Protein AF-A0A3P7EBU6-F1 (afdb_monomer_lite)

Foldseek 3Di:
DVVVVVCCVPPNVDDDDPDDDDPPDDDPDPPDDDDDDDDDDDDPVPDPVVVVPDDCVPDDDPPCPPVDPPPDDDPPPPDDPPDPDPDDCPDPVSDDDD

pLDDT: mean 81.39, std 13.93, range [52.09, 97.25]

Organism: Wuchereria bancrofti (NCBI:txid6293)

Secondary structure (DSSP, 8-state):
-HHHHHHIIIII-PPPPSSPPP-----SS---------PPPPPTT--HHHHHT--GGG-----GGGS----SPPPPP------SSSS---STT-----

InterPro domains:
  IPR038499 BRO1 domain superfamily [G3DSA:1.25.40.280] (1-55)
  IPR038898 BRO1 domain-containing protein BROX [PTHR23032] (1-58)

Radius of gyration: 30.13 Å; chains: 1; bounding box: 65×40×70 Å

Structure (mmCIF, N/CA/C/O backbone):
data_AF-A0A3P7EBU6-F1
#
_entry.id   AF-A0A3P7EBU6-F1
#
loop_
_atom_site.group_PDB
_atom_site.id
_atom_site.type_symbol
_atom_site.label_atom_id
_atom_site.label_alt_id
_atom_site.label_comp_id
_atom_site.label_asym_id
_atom_site.label_entity_id
_atom_site.label_seq_id
_atom_site.pdbx_PDB_ins_code
_atom_site.Cartn_x
_atom_site.Cartn_y
_atom_site.Cartn_z
_atom_site.occupancy
_atom_site.B_iso_or_equiv
_atom_site.auth_seq_id
_atom_site.auth_comp_id
_atom_site.auth_asym_id
_atom_site.auth_atom_id
_atom_site.pdbx_PDB_model_num
ATOM 1 N N . MET A 1 1 ? 18.931 -4.214 -24.308 1.00 83.94 1 MET A N 1
ATOM 2 C CA . MET A 1 1 ? 20.311 -3.679 -24.303 1.00 83.94 1 MET A CA 1
ATOM 3 C C . MET A 1 1 ? 20.777 -3.352 -25.719 1.00 83.94 1 MET A C 1
ATOM 5 O O . MET A 1 1 ? 21.098 -2.199 -25.964 1.00 83.94 1 MET A O 1
ATOM 9 N N . GLU A 1 2 ? 20.673 -4.293 -26.664 1.00 94.00 2 GLU A N 1
ATOM 10 C CA . GLU A 1 2 ? 21.111 -4.146 -28.069 1.00 94.00 2 GLU A CA 1
ATOM 11 C C . GLU A 1 2 ? 20.717 -2.832 -28.770 1.00 94.00 2 GLU A C 1
ATOM 13 O O . GLU A 1 2 ? 21.501 -2.289 -29.544 1.00 94.00 2 GLU A O 1
ATOM 18 N N . LYS A 1 3 ? 19.510 -2.297 -28.511 1.00 94.69 3 LYS A N 1
ATOM 19 C CA . LYS A 1 3 ? 19.068 -1.011 -29.079 1.00 94.69 3 LYS A CA 1
ATOM 20 C C . LYS A 1 3 ? 20.001 0.139 -28.683 1.00 94.69 3 LYS A C 1
ATOM 22 O O . LYS A 1 3 ? 20.450 0.877 -29.553 1.00 94.69 3 LYS A O 1
ATOM 27 N N . ALA A 1 4 ? 20.307 0.265 -27.392 1.00 93.31 4 ALA A N 1
ATOM 28 C CA . ALA A 1 4 ? 21.143 1.346 -26.876 1.00 93.31 4 ALA A CA 1
ATOM 29 C C . ALA A 1 4 ? 22.593 1.232 -27.379 1.00 93.31 4 ALA A C 1
ATOM 31 O O . ALA A 1 4 ? 23.200 2.236 -27.738 1.00 93.31 4 ALA A O 1
ATOM 32 N N . GLU A 1 5 ? 23.130 0.012 -27.471 1.00 94.19 5 GLU A N 1
ATOM 33 C CA . GLU A 1 5 ? 24.482 -0.238 -27.993 1.00 94.19 5 GLU A CA 1
ATOM 34 C C . GLU A 1 5 ? 24.591 0.083 -29.485 1.00 94.19 5 GLU A C 1
ATOM 36 O O . GLU A 1 5 ? 25.537 0.745 -29.908 1.00 94.19 5 GLU A O 1
ATOM 41 N N . ARG A 1 6 ? 23.598 -0.334 -30.281 1.00 95.56 6 ARG A N 1
ATOM 42 C CA . ARG A 1 6 ? 23.520 -0.028 -31.712 1.00 95.56 6 ARG A CA 1
ATOM 43 C C . ARG A 1 6 ? 23.458 1.478 -31.945 1.00 95.56 6 ARG A C 1
ATOM 45 O O . ARG A 1 6 ? 24.242 2.007 -32.724 1.00 95.56 6 ARG A O 1
ATOM 52 N N . GLU A 1 7 ? 22.563 2.178 -31.254 1.00 97.06 7 GLU A N 1
ATOM 53 C CA . GLU A 1 7 ? 22.444 3.633 -31.373 1.00 97.06 7 GLU A CA 1
ATOM 54 C C . GLU A 1 7 ? 23.732 4.348 -30.937 1.00 97.06 7 GLU A C 1
ATOM 56 O O . GLU A 1 7 ? 24.191 5.263 -31.622 1.00 97.06 7 GLU A O 1
ATOM 61 N N . ASN A 1 8 ? 24.381 3.899 -29.858 1.00 95.50 8 ASN A N 1
ATOM 62 C CA . ASN A 1 8 ? 25.652 4.485 -29.438 1.00 95.50 8 ASN A CA 1
ATOM 63 C C . ASN A 1 8 ? 26.793 4.201 -30.431 1.00 95.50 8 ASN A C 1
ATOM 65 O O . ASN A 1 8 ? 27.631 5.068 -30.664 1.00 95.50 8 ASN A O 1
ATOM 69 N N . GLY A 1 9 ? 26.810 3.016 -31.047 1.00 96.12 9 GLY A N 1
ATOM 70 C CA . GLY A 1 9 ? 27.814 2.614 -32.032 1.00 96.12 9 GLY A CA 1
ATOM 71 C C . GLY A 1 9 ? 27.680 3.298 -33.397 1.00 96.12 9 GLY A C 1
ATOM 72 O O . GLY A 1 9 ? 28.700 3.533 -34.037 1.00 96.12 9 GLY A O 1
ATOM 73 N N . PHE A 1 10 ? 26.460 3.628 -33.839 1.00 96.12 10 PHE A N 1
ATOM 74 C CA . PHE A 1 10 ? 26.210 4.247 -35.152 1.00 96.12 10 PHE A CA 1
ATOM 75 C C . PHE A 1 10 ? 25.965 5.762 -35.111 1.00 96.12 10 PHE A C 1
ATOM 77 O O . PHE A 1 10 ? 26.189 6.421 -36.123 1.00 96.12 10 PHE A O 1
ATOM 84 N N . ILE A 1 11 ? 25.453 6.305 -33.999 1.00 97.25 11 ILE A N 1
ATOM 85 C CA . ILE A 1 11 ? 24.966 7.693 -33.932 1.00 97.25 11 ILE A CA 1
ATOM 86 C C . ILE A 1 11 ? 25.706 8.497 -32.859 1.00 97.25 11 ILE A C 1
ATOM 88 O O . ILE A 1 11 ? 26.264 9.548 -33.163 1.00 97.25 11 ILE A O 1
ATOM 92 N N . TYR A 1 12 ? 25.675 8.054 -31.598 1.00 96.81 12 TYR A N 1
ATOM 93 C CA . TYR A 1 12 ? 26.036 8.938 -30.481 1.00 96.81 12 TYR A CA 1
ATOM 94 C C . TYR A 1 12 ? 27.528 8.946 -30.125 1.00 96.81 12 TYR A C 1
ATOM 96 O O . TYR A 1 12 ? 28.034 9.988 -29.710 1.00 96.81 12 TYR A O 1
ATOM 104 N N . HIS A 1 13 ? 28.228 7.815 -30.258 1.00 94.94 13 HIS A N 1
ATOM 105 C CA . HIS A 1 13 ? 29.641 7.640 -29.886 1.00 94.94 13 HIS A CA 1
ATOM 106 C C . HIS A 1 13 ? 29.993 8.178 -28.483 1.00 94.94 13 HIS A C 1
ATOM 108 O O . HIS A 1 13 ? 31.087 8.697 -28.245 1.00 94.94 13 HIS A O 1
ATOM 114 N N . GLN A 1 14 ? 29.057 8.074 -27.539 1.00 95.94 14 GLN A N 1
ATOM 115 C CA . GLN A 1 14 ? 29.222 8.550 -26.170 1.00 95.94 14 GLN A CA 1
ATOM 116 C C . GLN A 1 14 ? 30.038 7.551 -25.346 1.00 95.94 14 GLN A C 1
ATOM 118 O O . GLN A 1 14 ? 29.913 6.333 -25.504 1.00 95.94 14 GLN A O 1
ATOM 123 N N . LYS A 1 15 ? 30.862 8.075 -24.430 1.00 94.38 15 LYS A N 1
ATOM 124 C CA . LYS A 1 15 ? 31.555 7.253 -23.431 1.00 94.38 15 LYS A CA 1
ATOM 125 C C . LYS A 1 15 ? 30.529 6.630 -22.491 1.00 94.38 15 LYS A C 1
ATOM 127 O O . LYS A 1 15 ? 29.678 7.337 -21.957 1.00 94.38 15 LYS A O 1
ATOM 132 N N . VAL A 1 16 ? 30.642 5.324 -22.277 1.00 92.31 16 VAL A N 1
ATOM 133 C CA . VAL A 1 16 ? 29.808 4.596 -21.318 1.00 92.31 16 VAL A CA 1
ATOM 134 C C . VAL A 1 16 ? 30.351 4.868 -19.910 1.00 92.31 16 VAL A C 1
ATOM 136 O O . VAL A 1 16 ? 31.540 4.637 -19.693 1.00 92.31 16 VAL A O 1
ATOM 139 N N . PRO A 1 17 ? 29.544 5.392 -18.970 1.00 92.81 17 PRO A N 1
ATOM 140 C CA . PRO A 1 17 ? 29.978 5.577 -17.588 1.00 92.81 17 PRO A CA 1
ATOM 141 C C . PRO A 1 17 ? 30.264 4.238 -16.899 1.00 92.81 17 PRO A C 1
ATOM 143 O O . PRO A 1 17 ? 29.487 3.297 -17.040 1.00 92.81 17 PRO A O 1
ATOM 146 N N . ASP A 1 18 ? 31.328 4.181 -16.096 1.00 93.75 18 ASP A N 1
ATOM 147 C CA . ASP A 1 18 ? 31.676 2.988 -15.303 1.00 93.75 18 ASP A CA 1
ATOM 148 C C . ASP A 1 18 ? 30.756 2.791 -14.083 1.00 93.75 18 ASP A C 1
ATOM 150 O O . ASP A 1 18 ? 30.690 1.707 -13.505 1.00 93.75 18 ASP A O 1
ATOM 154 N N . ILE A 1 19 ? 30.048 3.850 -13.672 1.00 94.25 19 ILE A N 1
ATOM 155 C CA . ILE A 1 19 ? 29.198 3.880 -12.478 1.00 94.25 19 ILE A CA 1
ATOM 156 C C . ILE A 1 19 ? 27.736 4.024 -12.904 1.00 94.25 19 ILE A C 1
ATOM 158 O O . ILE A 1 19 ? 27.393 4.883 -13.719 1.00 94.25 19 ILE A O 1
ATOM 162 N N . CYS A 1 20 ? 26.868 3.192 -12.324 1.00 89.12 20 CYS A N 1
ATOM 163 C CA . CYS A 1 20 ? 25.426 3.277 -12.533 1.00 89.12 20 CYS A CA 1
ATOM 164 C C . CYS A 1 20 ? 24.881 4.596 -11.948 1.00 89.12 20 CYS A C 1
ATOM 166 O O . CYS A 1 20 ? 25.178 4.897 -10.789 1.00 89.12 20 CYS A O 1
ATOM 168 N N . PRO A 1 21 ? 24.097 5.386 -12.703 1.00 90.31 21 PRO A N 1
ATOM 169 C CA . PRO A 1 21 ? 23.530 6.629 -12.191 1.00 90.31 21 PRO A CA 1
ATOM 170 C C . PRO A 1 21 ? 22.491 6.366 -11.094 1.00 90.31 21 PRO A C 1
ATOM 172 O O . PRO A 1 21 ? 21.720 5.408 -11.164 1.00 90.31 21 PRO A O 1
A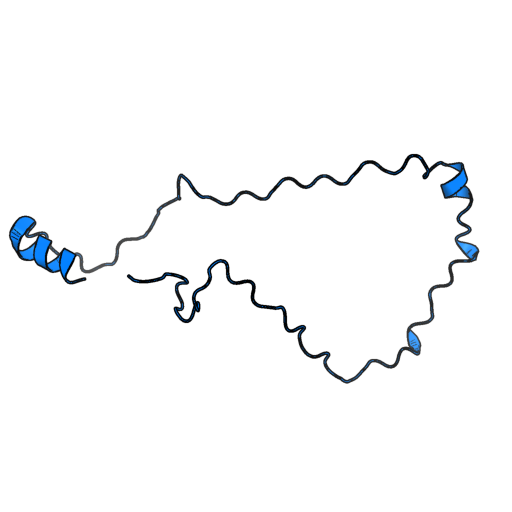TOM 175 N N . GLU A 1 22 ? 22.422 7.259 -10.108 1.00 90.75 22 GLU A N 1
ATOM 176 C CA . GLU A 1 22 ? 21.385 7.219 -9.077 1.00 90.75 22 GLU A CA 1
ATOM 177 C C . GLU A 1 22 ? 20.017 7.600 -9.669 1.00 90.75 22 GLU A C 1
ATOM 179 O O . GLU A 1 22 ? 19.861 8.609 -10.364 1.00 90.75 22 GLU A O 1
ATOM 184 N N . LEU A 1 23 ? 19.000 6.770 -9.418 1.00 87.00 23 LEU A N 1
ATOM 185 C CA . LEU A 1 23 ? 17.643 6.978 -9.926 1.00 87.00 23 LEU A CA 1
ATOM 186 C C . LEU A 1 23 ? 16.833 7.867 -8.975 1.00 87.00 23 LEU A C 1
ATOM 188 O O . LEU A 1 23 ? 15.971 7.395 -8.240 1.00 87.00 23 LEU A O 1
ATOM 192 N N . GLU A 1 24 ? 17.053 9.176 -9.028 1.00 79.88 24 GLU A N 1
ATOM 193 C CA . GLU A 1 24 ? 16.274 10.149 -8.249 1.00 79.88 24 GLU A CA 1
ATOM 194 C C . GLU A 1 24 ? 15.042 10.662 -9.014 1.00 79.88 24 GLU A C 1
ATOM 196 O O . GLU A 1 24 ? 14.887 11.856 -9.276 1.00 79.88 24 GLU A O 1
ATOM 201 N N . ARG A 1 25 ? 14.132 9.769 -9.421 1.00 82.44 25 ARG A N 1
ATOM 202 C CA . ARG A 1 25 ? 12.885 10.186 -10.088 1.00 82.44 25 ARG A CA 1
ATOM 203 C C . ARG A 1 25 ? 11.696 10.094 -9.146 1.00 82.44 25 ARG A C 1
ATOM 205 O O . ARG A 1 25 ? 11.289 9.009 -8.748 1.00 82.44 25 ARG A O 1
ATOM 212 N N . LYS A 1 26 ? 11.090 11.246 -8.852 1.00 83.06 26 LYS A N 1
ATOM 213 C CA . LYS A 1 26 ? 9.755 11.318 -8.249 1.00 83.06 2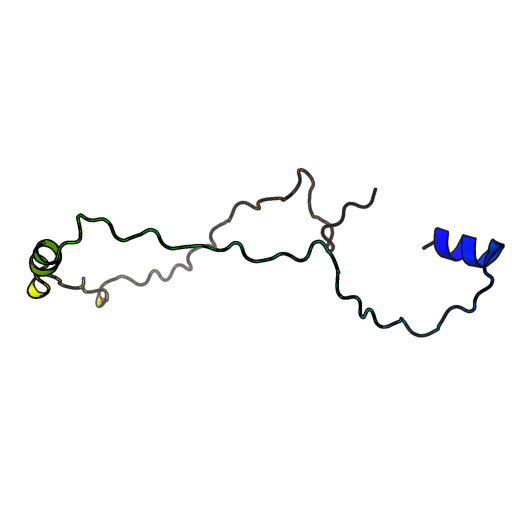6 LYS A CA 1
ATOM 214 C C . LYS A 1 26 ? 8.720 11.256 -9.377 1.00 83.06 26 LYS A C 1
ATOM 216 O O . LYS A 1 26 ? 8.739 12.147 -10.229 1.00 83.06 26 LYS A O 1
ATOM 221 N N . PRO A 1 27 ? 7.856 10.231 -9.437 1.00 84.44 27 PRO A N 1
ATOM 222 C CA . PRO A 1 27 ? 6.810 10.173 -10.452 1.00 84.44 27 PRO A CA 1
ATOM 223 C C . PRO A 1 27 ? 5.870 11.375 -10.296 1.00 84.44 27 PRO A C 1
ATOM 225 O O . PRO A 1 27 ? 5.398 11.675 -9.202 1.00 84.44 27 PRO A O 1
ATOM 228 N N . THR A 1 28 ? 5.622 12.086 -11.393 1.00 87.38 28 THR A N 1
ATOM 229 C CA . THR A 1 28 ? 4.721 13.249 -11.439 1.00 87.38 28 THR A CA 1
ATOM 230 C C . THR A 1 28 ? 3.255 12.860 -11.609 1.00 87.38 28 THR A C 1
ATOM 232 O O . THR A 1 28 ? 2.376 13.635 -11.250 1.00 87.38 28 THR A O 1
ATOM 235 N N . PHE A 1 29 ? 2.986 11.663 -12.130 1.00 87.56 29 PHE A N 1
ATOM 236 C CA . PHE A 1 29 ? 1.646 11.137 -12.384 1.00 87.56 29 PHE A CA 1
ATOM 237 C C . PHE A 1 29 ? 1.576 9.662 -11.988 1.00 87.56 29 PHE A C 1
ATOM 239 O O . PHE A 1 29 ? 2.606 8.999 -11.870 1.00 87.56 29 PHE A O 1
ATOM 246 N N . GLY A 1 30 ? 0.360 9.152 -11.778 1.00 89.19 30 GLY A N 1
ATOM 247 C CA . GLY A 1 30 ? 0.137 7.750 -11.403 1.00 89.19 30 GLY A CA 1
ATOM 248 C C . GLY A 1 30 ? 0.524 7.410 -9.961 1.00 89.19 30 GLY A C 1
ATOM 249 O O . GLY A 1 30 ? 0.512 6.243 -9.588 1.00 89.19 30 GLY A O 1
ATOM 250 N N . LEU A 1 31 ? 0.856 8.411 -9.139 1.00 88.12 31 LEU A N 1
ATOM 251 C CA . LEU A 1 31 ? 1.012 8.214 -7.703 1.00 88.12 31 LEU A CA 1
ATOM 252 C C . LEU A 1 31 ? -0.339 7.850 -7.089 1.00 88.12 31 LEU A C 1
ATOM 254 O O . LEU A 1 31 ? -1.271 8.654 -7.118 1.00 88.12 31 LEU A O 1
ATOM 258 N N . VAL A 1 32 ? -0.417 6.651 -6.518 1.00 90.06 32 VAL A N 1
ATOM 259 C CA . VAL A 1 32 ? -1.604 6.182 -5.803 1.00 90.06 32 VAL A CA 1
ATOM 260 C C . VAL A 1 32 ? -1.864 7.100 -4.613 1.00 90.06 32 VAL A C 1
ATOM 262 O O . VAL A 1 32 ? -0.958 7.408 -3.837 1.00 90.06 32 VAL A O 1
ATOM 265 N N . GLN A 1 33 ? -3.111 7.537 -4.480 1.00 88.88 33 GLN A N 1
ATOM 266 C CA . GLN A 1 33 ? -3.604 8.236 -3.301 1.00 88.88 33 GLN A CA 1
ATOM 267 C C . GLN A 1 33 ? -4.597 7.326 -2.582 1.00 88.88 33 GLN A C 1
ATOM 269 O O . GLN A 1 33 ? -5.376 6.646 -3.253 1.00 88.88 33 GLN A O 1
ATOM 274 N N . PRO A 1 34 ? -4.585 7.290 -1.241 1.00 91.44 34 PRO A N 1
ATOM 275 C CA . PRO A 1 34 ? -5.597 6.556 -0.502 1.00 91.44 34 PRO A CA 1
ATOM 276 C C . PRO A 1 34 ? -6.975 7.156 -0.790 1.00 91.44 34 PRO A C 1
ATOM 278 O O . PRO A 1 34 ? -7.150 8.377 -0.764 1.00 91.44 34 PRO A O 1
ATOM 281 N N . GLU A 1 35 ? -7.959 6.301 -1.047 1.00 91.50 35 GLU A N 1
ATOM 282 C CA . GLU A 1 35 ? -9.337 6.752 -1.203 1.00 91.50 35 GLU A CA 1
ATOM 283 C C . GLU A 1 35 ? -9.882 7.250 0.145 1.00 91.50 35 GLU A C 1
ATOM 285 O O . GLU A 1 35 ? -9.726 6.571 1.168 1.00 91.50 35 GLU A O 1
ATOM 290 N N . PRO A 1 36 ? -10.517 8.435 0.195 1.00 91.94 36 PRO A N 1
ATOM 291 C CA . PRO A 1 36 ? -11.097 8.934 1.429 1.00 91.94 36 PRO A CA 1
ATOM 292 C C . PRO A 1 36 ? -12.292 8.065 1.826 1.00 91.94 36 PRO A C 1
ATOM 294 O O . PRO A 1 36 ? -13.322 8.042 1.155 1.00 91.94 36 PRO A O 1
ATOM 297 N N . PHE A 1 37 ? -12.176 7.387 2.962 1.00 94.12 37 PHE A N 1
ATOM 298 C CA . PHE A 1 37 ? -13.276 6.647 3.565 1.00 94.12 37 PHE A CA 1
ATOM 299 C C . PHE A 1 37 ? -13.911 7.464 4.690 1.00 94.12 37 PHE A C 1
ATOM 301 O O . PHE A 1 37 ? -13.217 7.971 5.572 1.00 94.12 37 PHE A O 1
ATOM 308 N N . THR A 1 38 ? -15.239 7.574 4.682 1.00 94.75 38 THR A N 1
ATOM 309 C CA . THR A 1 38 ? -15.999 8.237 5.749 1.00 94.75 38 THR A CA 1
ATOM 310 C C . THR A 1 38 ? -16.957 7.242 6.384 1.00 94.75 38 THR A C 1
ATOM 312 O O . THR A 1 38 ? -17.715 6.563 5.693 1.00 94.75 38 THR A O 1
ATOM 315 N N . ILE A 1 39 ? -16.930 7.166 7.714 1.00 94.00 39 ILE A N 1
ATOM 316 C CA . ILE A 1 39 ? -17.863 6.340 8.482 1.00 94.00 39 ILE A CA 1
ATOM 317 C C . ILE A 1 39 ? -19.276 6.923 8.300 1.00 94.00 39 ILE A C 1
ATOM 319 O O . ILE A 1 39 ? -19.440 8.140 8.426 1.00 94.00 39 ILE A O 1
ATOM 323 N N . PRO A 1 40 ? -20.302 6.101 8.012 1.00 94.69 40 PRO A N 1
ATOM 324 C CA . PRO A 1 40 ? -21.667 6.596 7.885 1.00 94.69 40 PRO A CA 1
ATOM 325 C C . PRO A 1 40 ? -22.142 7.245 9.189 1.00 94.69 40 PRO A C 1
ATOM 327 O O . PRO A 1 40 ? -21.706 6.882 10.284 1.00 94.69 40 PRO A O 1
ATOM 330 N N . SER A 1 41 ? -23.076 8.190 9.080 1.00 94.31 41 SER A N 1
ATOM 331 C CA . SER A 1 41 ? -23.721 8.777 10.254 1.00 94.31 41 SER A CA 1
ATOM 332 C C . SER A 1 41 ? -24.371 7.689 11.107 1.00 94.31 41 SER A C 1
ATOM 334 O O . SER A 1 41 ? -24.960 6.743 10.575 1.00 94.31 41 SER A O 1
ATOM 336 N N . ILE A 1 42 ? -24.314 7.851 12.429 1.00 93.31 42 ILE A N 1
ATOM 337 C CA . ILE A 1 42 ? -24.997 6.944 13.347 1.00 93.31 42 ILE A CA 1
ATOM 338 C C . ILE A 1 42 ? -26.491 6.856 13.001 1.00 93.31 42 ILE A C 1
ATOM 340 O O . ILE A 1 42 ? -27.126 7.858 12.671 1.00 93.31 42 ILE A O 1
ATOM 344 N N . SER A 1 43 ? -27.052 5.647 13.053 1.00 94.38 43 SER A N 1
ATOM 345 C CA . SER A 1 43 ? -28.485 5.453 12.811 1.00 94.38 43 SER A CA 1
ATOM 346 C C . SER A 1 43 ? -29.312 6.274 13.812 1.00 94.38 43 SER A C 1
ATOM 348 O O . SER A 1 43 ? -29.007 6.228 15.007 1.00 94.38 43 SER A O 1
ATOM 350 N N . PRO A 1 44 ? -30.393 6.956 13.383 1.00 94.50 44 PRO A N 1
ATOM 351 C CA . PRO A 1 44 ? -31.267 7.724 14.277 1.00 94.50 44 PRO A CA 1
ATOM 352 C C . PRO A 1 44 ? -31.967 6.854 15.336 1.00 94.50 44 PRO A C 1
ATOM 354 O O . PRO A 1 44 ? -32.527 7.379 16.294 1.00 94.50 44 PRO A O 1
ATOM 357 N N . LEU A 1 45 ? -31.924 5.524 15.187 1.00 94.50 45 LEU A N 1
ATOM 358 C CA . LEU A 1 45 ? -32.410 4.569 16.183 1.00 94.50 45 LEU A CA 1
ATOM 359 C C . LEU A 1 45 ? -31.557 4.557 17.461 1.00 94.50 45 LEU A C 1
ATOM 361 O O . LEU A 1 45 ? -32.059 4.186 18.522 1.00 94.50 45 LEU A O 1
ATOM 365 N N . TRP A 1 46 ? -30.292 4.983 17.391 1.00 94.56 46 TRP A N 1
ATOM 366 C CA . TRP A 1 46 ? -29.415 5.129 18.553 1.00 94.56 46 TRP A CA 1
ATOM 367 C C . TRP A 1 46 ? -29.772 6.385 19.351 1.00 94.56 46 TRP A C 1
ATOM 369 O O . TRP A 1 46 ? -29.087 7.404 19.321 1.00 94.56 46 TRP A O 1
ATOM 379 N N . THR A 1 47 ? -30.889 6.304 20.067 1.00 94.69 47 THR A N 1
ATOM 380 C CA . THR A 1 47 ? -31.379 7.363 20.954 1.00 94.69 47 THR A CA 1
ATOM 381 C C . THR A 1 47 ? -30.832 7.192 22.378 1.00 94.69 47 THR A C 1
ATOM 383 O O . THR A 1 47 ? -30.455 6.081 22.762 1.00 94.69 47 THR A O 1
ATOM 386 N N . PRO A 1 48 ? -30.835 8.243 23.222 1.00 93.81 48 PRO A N 1
ATOM 387 C CA . PRO A 1 48 ? -30.448 8.120 24.631 1.00 93.81 48 PRO A CA 1
ATOM 388 C C . PRO A 1 48 ? -31.250 7.062 25.406 1.00 93.81 48 PRO A C 1
ATOM 390 O O . PRO A 1 48 ? -30.705 6.401 26.284 1.00 93.81 48 PRO A O 1
ATOM 393 N N . ILE A 1 49 ? -32.526 6.859 25.049 1.00 93.88 49 ILE A N 1
ATOM 394 C CA . ILE A 1 49 ? -33.384 5.814 25.633 1.00 93.88 49 ILE A CA 1
ATOM 395 C C . ILE A 1 49 ? -32.836 4.426 25.292 1.00 93.88 49 ILE A C 1
ATOM 397 O O . ILE A 1 49 ? -32.730 3.571 26.168 1.00 93.88 49 ILE A O 1
ATOM 401 N N . VAL A 1 50 ? -32.450 4.214 24.030 1.00 93.88 50 VAL A N 1
ATOM 402 C CA . VAL A 1 50 ? -31.856 2.952 23.572 1.00 93.88 50 VAL A CA 1
ATOM 403 C C . VAL A 1 50 ? -30.525 2.705 24.272 1.00 93.88 50 VAL A C 1
ATOM 405 O O . VAL A 1 50 ? -30.329 1.611 24.788 1.00 93.88 50 VAL A O 1
ATOM 408 N N . TYR A 1 51 ? -29.661 3.717 24.396 1.00 91.81 51 TYR A N 1
ATOM 409 C CA . TYR A 1 51 ? -28.423 3.604 25.175 1.00 91.81 51 TYR A CA 1
ATOM 410 C C . TYR A 1 51 ? -28.672 3.255 26.649 1.00 91.81 51 TYR A C 1
ATOM 412 O O . TYR A 1 51 ? -27.974 2.405 27.196 1.00 91.81 51 TYR A O 1
ATOM 420 N N . GLY A 1 52 ? -29.685 3.854 27.281 1.00 91.88 52 GLY A N 1
ATOM 421 C CA . GLY A 1 52 ? -30.054 3.565 28.670 1.00 91.88 52 GLY A CA 1
ATOM 422 C C . GLY A 1 52 ? -30.674 2.180 28.888 1.00 91.88 52 GLY A C 1
ATOM 423 O O . GLY A 1 52 ? -30.643 1.670 30.004 1.00 91.88 52 GLY A O 1
ATOM 424 N N . ALA A 1 53 ? -31.213 1.550 27.841 1.00 92.56 53 ALA A N 1
ATOM 425 C CA . ALA A 1 53 ? -31.791 0.209 27.918 1.00 92.56 53 ALA A CA 1
ATOM 426 C C . ALA A 1 53 ? -30.734 -0.914 27.970 1.00 92.56 53 ALA A C 1
ATOM 428 O O . ALA A 1 53 ? -31.069 -2.051 28.315 1.00 92.56 53 ALA A O 1
ATOM 429 N N . PHE A 1 54 ? -29.466 -0.626 27.647 1.00 90.69 54 PHE A N 1
ATOM 430 C CA . PHE A 1 54 ? -28.374 -1.592 27.781 1.00 90.69 54 PHE A CA 1
AT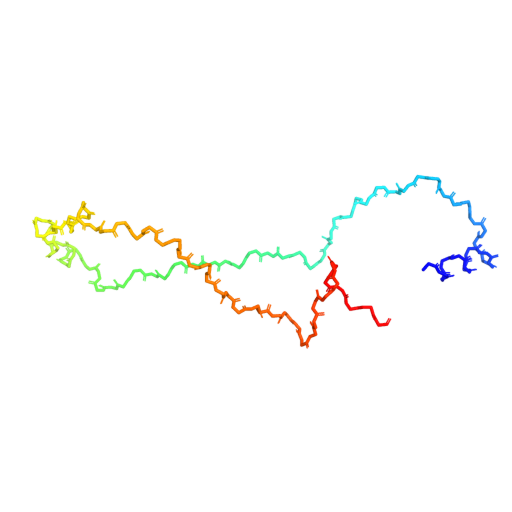OM 431 C C . PHE A 1 54 ? -27.973 -1.754 29.251 1.00 90.69 54 PHE A C 1
ATOM 433 O O . PHE A 1 54 ? -27.239 -0.948 29.818 1.00 90.69 54 PHE A O 1
ATOM 440 N N . ASP A 1 55 ? -28.422 -2.846 29.866 1.00 87.38 55 ASP A N 1
ATOM 441 C CA . ASP A 1 55 ? -28.032 -3.223 31.223 1.00 87.38 55 ASP A CA 1
ATOM 442 C C . ASP A 1 55 ? -26.681 -3.960 31.223 1.00 87.38 55 ASP A C 1
ATOM 444 O O . ASP A 1 55 ? -26.600 -5.175 31.016 1.00 87.38 55 ASP A O 1
ATOM 448 N N . ILE A 1 56 ? -25.606 -3.209 31.474 1.00 85.25 56 ILE A N 1
ATOM 449 C CA . ILE A 1 56 ? -24.226 -3.719 31.504 1.00 85.25 56 ILE A CA 1
ATOM 450 C C . ILE A 1 56 ? -24.045 -4.780 32.604 1.00 85.25 56 ILE A C 1
ATOM 452 O O . ILE A 1 56 ? -23.195 -5.656 32.470 1.00 85.25 56 ILE A O 1
ATOM 456 N N . SER A 1 57 ? -24.874 -4.791 33.657 1.00 86.00 57 SER A N 1
ATOM 457 C CA . SER A 1 57 ? -24.779 -5.812 34.713 1.00 86.00 57 SER A CA 1
ATOM 458 C C . SER A 1 57 ? -25.095 -7.228 34.210 1.00 86.00 57 SER A C 1
ATOM 460 O O . SER A 1 57 ? -24.631 -8.219 34.779 1.00 86.00 57 SER A O 1
ATOM 462 N N . LYS A 1 58 ? -25.841 -7.335 33.103 1.00 82.75 58 LYS A N 1
ATOM 463 C CA . LYS A 1 58 ? -26.151 -8.604 32.432 1.00 82.75 58 LYS A CA 1
ATOM 464 C C . LYS A 1 58 ? -25.073 -9.032 31.440 1.00 82.75 58 LYS A C 1
ATOM 466 O O . LYS A 1 58 ? -25.070 -10.192 31.026 1.00 82.75 58 LYS A O 1
ATOM 471 N N . ALA A 1 59 ? -24.152 -8.139 31.074 1.00 79.81 59 ALA A N 1
ATOM 472 C CA . ALA A 1 59 ? -23.033 -8.457 30.201 1.00 79.81 59 ALA A CA 1
ATOM 473 C C . ALA A 1 59 ? -22.005 -9.301 30.968 1.00 79.81 59 ALA A C 1
ATOM 475 O O . ALA A 1 59 ? -21.090 -8.793 31.612 1.00 79.81 59 ALA A O 1
ATOM 476 N N . LYS A 1 60 ? -22.154 -10.626 30.909 1.00 81.88 60 LYS A N 1
ATOM 477 C CA . LYS A 1 60 ? -21.119 -11.555 31.366 1.00 81.88 60 LYS A CA 1
ATOM 478 C C . LYS A 1 60 ? -20.213 -11.879 30.189 1.00 81.88 60 LYS A C 1
ATOM 480 O O . LYS A 1 60 ? -20.658 -12.494 29.222 1.00 81.88 60 LYS A O 1
ATOM 485 N N . MET A 1 61 ? -18.947 -11.477 30.281 1.00 76.94 61 MET A N 1
ATOM 486 C CA . MET A 1 61 ? -17.918 -12.007 29.389 1.00 76.94 61 MET A CA 1
ATOM 487 C C . MET A 1 61 ? -17.909 -13.536 29.523 1.00 76.94 61 MET A C 1
ATOM 489 O O . MET A 1 61 ? -17.869 -14.033 30.654 1.00 76.94 61 MET A O 1
ATOM 493 N N . PRO A 1 62 ? -17.963 -14.295 28.414 1.00 77.81 62 PRO A N 1
ATOM 494 C CA . PRO A 1 62 ? -17.740 -15.726 28.485 1.00 77.81 62 PRO A CA 1
ATOM 495 C C . PRO A 1 62 ? -16.364 -15.978 29.101 1.00 77.81 62 PRO A C 1
ATOM 497 O O . PRO A 1 62 ? -15.391 -15.295 28.782 1.00 77.81 62 PRO A O 1
ATOM 500 N N . ASP A 1 63 ? -16.277 -16.955 29.997 1.00 78.25 63 ASP A N 1
ATOM 501 C CA . ASP A 1 63 ? -14.996 -17.353 30.562 1.00 78.25 63 ASP A CA 1
ATOM 502 C C . ASP A 1 63 ? -14.186 -18.119 29.505 1.00 78.25 63 ASP A C 1
ATOM 504 O O . ASP A 1 63 ? -14.406 -19.308 29.256 1.00 78.25 63 ASP A O 1
ATOM 508 N N . PHE A 1 64 ? -13.240 -17.424 28.868 1.00 77.44 64 PHE A N 1
ATOM 509 C CA . PHE A 1 64 ? -12.344 -18.016 27.874 1.00 77.44 64 PHE A CA 1
ATOM 510 C C . PHE A 1 64 ? -11.221 -18.860 28.505 1.00 77.44 64 PHE A C 1
ATOM 512 O O . PHE A 1 64 ? -10.435 -19.457 27.769 1.00 77.44 64 PHE A O 1
ATOM 519 N N . SER A 1 65 ? -11.134 -18.975 29.838 1.00 76.44 65 SER A N 1
ATOM 520 C CA . SER A 1 65 ? -10.103 -19.795 30.497 1.00 76.44 65 SER A CA 1
ATOM 521 C C . SER A 1 65 ? -10.204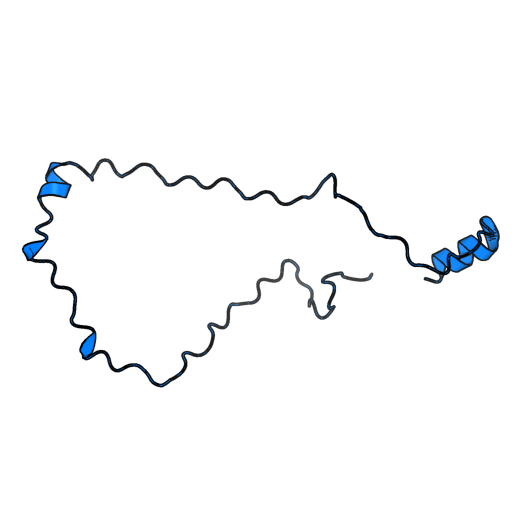 -21.282 30.137 1.00 76.44 65 SER A C 1
ATOM 523 O O . SER A 1 65 ? -9.188 -21.974 30.073 1.00 76.44 65 SER A O 1
ATOM 525 N N . LYS A 1 66 ? -11.418 -21.766 29.829 1.00 68.75 66 LYS A N 1
ATOM 526 C CA . LYS A 1 66 ? -11.680 -23.146 29.381 1.00 68.75 66 LYS A CA 1
ATOM 527 C C . LYS A 1 66 ? -11.658 -23.322 27.866 1.00 68.75 66 LYS A C 1
ATOM 529 O O . LYS A 1 66 ? -11.878 -24.435 27.384 1.00 68.75 66 LYS A O 1
ATOM 534 N N . VAL A 1 67 ? -11.401 -22.261 27.100 1.00 68.62 67 VAL A N 1
ATOM 535 C CA . VAL A 1 67 ? -11.253 -22.388 25.651 1.00 68.62 67 VAL A CA 1
ATOM 536 C C . VAL A 1 67 ? -9.977 -23.166 25.416 1.00 68.62 67 VAL A C 1
ATOM 538 O O . VAL A 1 67 ? -8.867 -22.704 25.682 1.00 68.62 67 VAL A O 1
ATOM 541 N N . LYS A 1 68 ? -10.159 -24.400 24.953 1.00 61.44 68 LYS A N 1
ATOM 542 C CA . LYS A 1 68 ? -9.076 -25.288 24.571 1.00 61.44 68 LYS A CA 1
ATOM 543 C C . LYS A 1 68 ? -8.277 -24.553 23.498 1.00 61.44 68 LYS A C 1
ATOM 545 O O . LYS A 1 68 ? -8.736 -24.463 22.362 1.00 61.44 68 LYS A O 1
ATOM 550 N N . LYS A 1 69 ? -7.116 -23.990 23.864 1.00 63.97 69 LYS A N 1
ATOM 551 C CA . LYS A 1 69 ? -6.162 -23.443 22.895 1.00 63.97 69 LYS A CA 1
ATOM 552 C C . LYS A 1 69 ? -5.936 -24.548 21.875 1.00 63.97 69 LYS A C 1
ATOM 554 O O . LYS A 1 69 ? -5.408 -25.607 22.220 1.00 63.97 69 LYS A O 1
ATOM 559 N N . SER A 1 70 ? -6.419 -24.366 20.652 1.00 60.03 70 SER A N 1
ATOM 560 C CA . SER A 1 70 ? -6.136 -25.319 19.596 1.00 60.03 70 SER A CA 1
ATOM 561 C C . SER A 1 70 ? -4.625 -25.289 19.385 1.00 60.03 70 SER A C 1
ATOM 563 O O . SER A 1 70 ? -4.098 -24.330 18.839 1.00 60.03 70 SER A O 1
ATOM 565 N N . CYS A 1 71 ? -3.912 -26.335 19.814 1.00 55.84 71 CYS A N 1
ATOM 566 C CA . CYS A 1 71 ? -2.491 -26.529 19.487 1.00 55.84 71 CYS A CA 1
ATOM 567 C C . CYS A 1 71 ? -2.250 -26.708 17.979 1.00 55.84 71 CYS A C 1
ATOM 569 O O . CYS A 1 71 ? -1.110 -26.820 17.543 1.00 55.84 71 CYS A O 1
ATOM 571 N N . LYS A 1 72 ? -3.316 -26.760 17.176 1.00 65.81 72 LYS A N 1
ATOM 572 C CA . LYS A 1 72 ? -3.224 -26.730 15.726 1.00 65.81 72 LYS A CA 1
ATOM 573 C C . LYS A 1 72 ? -2.996 -25.284 15.302 1.00 65.81 72 LYS A C 1
ATOM 575 O O . LYS A 1 72 ? -3.880 -24.449 15.480 1.00 65.81 72 LYS A O 1
ATOM 580 N N . SER A 1 73 ? -1.809 -25.019 14.760 1.00 66.50 73 SER A N 1
ATOM 581 C CA . SER A 1 73 ? -1.569 -23.859 13.903 1.00 66.50 73 SER A CA 1
ATOM 582 C C . SER A 1 73 ? -2.700 -23.819 12.873 1.00 66.50 73 SER A C 1
ATOM 584 O O . SER A 1 73 ? -2.918 -24.806 12.165 1.00 66.50 73 SER A O 1
ATOM 586 N N . LEU A 1 74 ? -3.496 -22.745 12.885 1.00 71.69 74 LEU A N 1
ATOM 587 C CA . LEU A 1 74 ? -4.492 -22.531 11.842 1.00 71.69 74 LEU A CA 1
ATOM 588 C C . LEU A 1 74 ? -3.719 -22.442 10.525 1.00 71.69 74 LEU A C 1
ATOM 590 O O . LEU A 1 74 ? -2.747 -21.681 10.470 1.00 71.69 74 LEU A O 1
ATOM 594 N N . PRO A 1 75 ? -4.086 -23.227 9.496 1.00 77.94 75 PRO A N 1
ATOM 595 C CA . PRO A 1 75 ? -3.459 -23.057 8.200 1.00 77.94 75 PRO A CA 1
ATOM 596 C C . PRO A 1 75 ? -3.658 -21.596 7.774 1.00 77.94 75 PRO A C 1
ATOM 598 O O . PRO A 1 75 ? -4.730 -21.037 8.036 1.00 77.94 75 PRO A O 1
ATOM 601 N N . PRO A 1 76 ? -2.646 -20.965 7.159 1.00 75.94 76 PRO A N 1
ATOM 602 C CA . PRO A 1 76 ? -2.821 -19.651 6.563 1.00 75.94 76 PRO A CA 1
ATOM 603 C C . PRO A 1 76 ? -4.062 -19.673 5.673 1.00 75.94 76 PRO A C 1
ATOM 605 O O . PRO A 1 76 ? -4.265 -20.639 4.929 1.00 75.94 76 PRO A O 1
ATOM 608 N N . VAL A 1 77 ? -4.902 -18.641 5.771 1.00 81.31 77 VAL A N 1
ATOM 609 C CA . VAL A 1 77 ? -6.009 -18.474 4.828 1.00 81.31 77 VAL A CA 1
ATOM 610 C C . VAL A 1 77 ? -5.382 -18.410 3.441 1.00 81.31 77 VAL A C 1
ATOM 612 O O . VAL A 1 77 ? -4.516 -17.575 3.186 1.00 81.31 77 VAL A O 1
ATOM 615 N N . GLN A 1 78 ? -5.762 -19.345 2.571 1.00 77.94 78 GLN A N 1
ATOM 616 C CA . GLN A 1 78 ? -5.406 -19.274 1.162 1.00 77.94 78 GLN A CA 1
ATOM 617 C C . GLN A 1 78 ? -6.266 -18.174 0.554 1.00 77.94 78 GLN A C 1
ATOM 619 O O . GLN A 1 78 ? -7.379 -18.425 0.101 1.00 77.94 78 GLN A O 1
ATOM 624 N N . GLU A 1 79 ? -5.783 -16.939 0.641 1.00 76.38 79 GLU A N 1
ATOM 625 C CA . GLU A 1 79 ? -6.375 -15.836 -0.099 1.00 76.38 79 GLU A CA 1
ATOM 626 C C . GLU A 1 79 ? -6.235 -16.143 -1.590 1.00 76.38 79 GLU A C 1
ATOM 628 O O . GLU A 1 79 ? -5.162 -16.530 -2.071 1.00 76.38 79 GLU A O 1
ATOM 633 N N . GLU A 1 80 ? -7.346 -16.034 -2.313 1.00 70.69 80 GLU A N 1
ATOM 634 C CA . GLU A 1 80 ? -7.338 -16.129 -3.763 1.00 70.69 80 GLU A CA 1
ATOM 635 C C . GLU A 1 80 ? -6.448 -15.002 -4.289 1.00 70.69 80 GLU A C 1
ATOM 637 O O . GLU A 1 80 ? -6.640 -13.832 -3.950 1.00 70.69 80 GLU A O 1
ATOM 642 N N . LYS A 1 81 ? -5.422 -15.352 -5.068 1.00 67.94 81 LYS A N 1
ATOM 643 C CA . LYS A 1 81 ? -4.566 -14.347 -5.691 1.00 67.94 81 LYS A CA 1
ATOM 644 C C . LYS A 1 81 ? -5.421 -13.574 -6.687 1.00 67.94 81 LYS A C 1
ATOM 646 O O . LYS A 1 81 ? -5.730 -14.081 -7.761 1.00 67.94 81 LYS A O 1
ATOM 651 N N . VAL A 1 82 ? -5.805 -12.356 -6.326 1.00 68.69 82 VAL A N 1
ATOM 652 C CA . VAL A 1 82 ? -6.413 -11.421 -7.269 1.00 68.69 82 VAL A CA 1
ATOM 653 C C . VAL A 1 82 ? -5.293 -10.927 -8.174 1.00 68.69 82 VAL A C 1
ATOM 655 O O . VAL A 1 82 ? -4.439 -10.146 -7.758 1.00 68.69 82 VAL A O 1
ATOM 658 N N . TYR A 1 83 ? -5.257 -11.440 -9.398 1.00 63.50 83 TYR A N 1
ATOM 659 C CA . TYR A 1 83 ? -4.361 -10.940 -10.427 1.00 63.50 83 TYR A CA 1
ATOM 660 C C . TYR A 1 83 ? -4.982 -9.678 -11.030 1.00 63.50 83 TYR A C 1
ATOM 662 O O . TYR A 1 83 ? -6.132 -9.692 -11.461 1.00 63.50 83 TYR A O 1
ATOM 670 N N . GLU A 1 84 ? -4.224 -8.582 -11.077 1.00 65.44 84 GLU A N 1
ATOM 671 C CA . GLU A 1 84 ? -4.661 -7.331 -11.719 1.00 6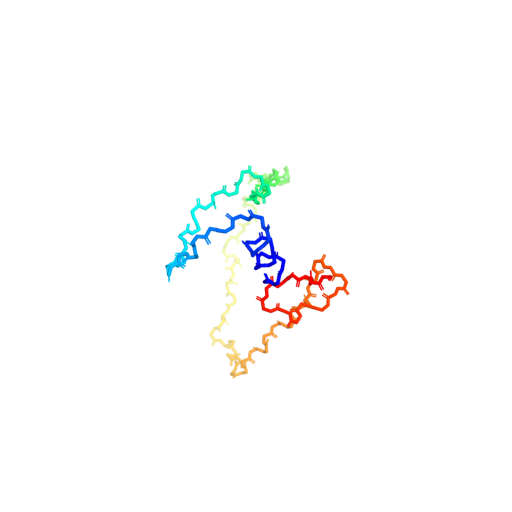5.44 84 GLU A CA 1
ATOM 672 C C . GLU A 1 84 ? -4.851 -7.493 -13.244 1.00 65.44 84 GLU A C 1
ATOM 674 O O . GLU A 1 84 ? -5.431 -6.627 -13.896 1.00 65.44 84 GLU A O 1
ATOM 679 N N . THR A 1 85 ? -4.381 -8.607 -13.824 1.00 61.06 85 THR A N 1
ATOM 680 C CA . THR A 1 85 ? -4.467 -8.941 -15.256 1.00 61.06 85 THR A CA 1
ATOM 681 C C . THR A 1 85 ? -4.610 -10.459 -15.472 1.00 61.06 85 THR A C 1
ATOM 683 O O . THR A 1 85 ? -4.274 -11.244 -14.591 1.00 61.06 85 THR A O 1
ATOM 686 N N . GLU A 1 86 ? -5.079 -10.898 -16.648 1.00 60.41 86 GLU A N 1
ATOM 687 C CA . GLU A 1 86 ? -5.290 -12.323 -17.001 1.00 60.41 86 GLU A CA 1
ATOM 688 C C . GLU A 1 86 ? -3.991 -13.151 -17.188 1.00 60.41 86 GLU A C 1
ATOM 690 O O . GLU A 1 86 ? -4.036 -14.285 -17.671 1.00 60.41 86 GLU A O 1
ATOM 695 N N . HIS A 1 87 ? -2.812 -12.614 -16.858 1.00 56.44 87 HIS A N 1
ATOM 696 C CA . HIS A 1 87 ? -1.519 -13.235 -17.166 1.00 56.44 87 HIS A CA 1
ATOM 697 C C . HIS A 1 87 ? -0.673 -13.520 -15.915 1.00 56.44 87 HIS A C 1
ATOM 699 O O . HIS A 1 87 ? -0.632 -12.734 -14.972 1.00 56.44 87 HIS A O 1
ATOM 705 N N . ASP A 1 88 ? -0.002 -14.678 -15.924 1.00 56.41 88 ASP A N 1
ATOM 706 C CA . ASP A 1 88 ? 0.770 -15.232 -14.804 1.00 56.41 88 ASP A CA 1
ATOM 707 C C . ASP A 1 88 ? 1.955 -14.309 -14.430 1.00 56.41 88 ASP A C 1
ATOM 709 O O . ASP A 1 88 ? 2.827 -14.063 -15.270 1.00 56.41 88 ASP A O 1
ATOM 713 N N . PRO A 1 89 ? 2.043 -13.786 -13.189 1.00 56.09 89 PRO A N 1
ATOM 714 C CA . PRO A 1 89 ? 3.097 -12.870 -12.759 1.00 56.09 89 PRO A CA 1
ATOM 715 C C . PRO A 1 89 ? 4.378 -13.628 -12.382 1.00 56.09 89 PRO A C 1
ATOM 717 O O . PRO A 1 89 ? 5.028 -13.321 -11.384 1.00 56.09 89 PRO A O 1
ATOM 720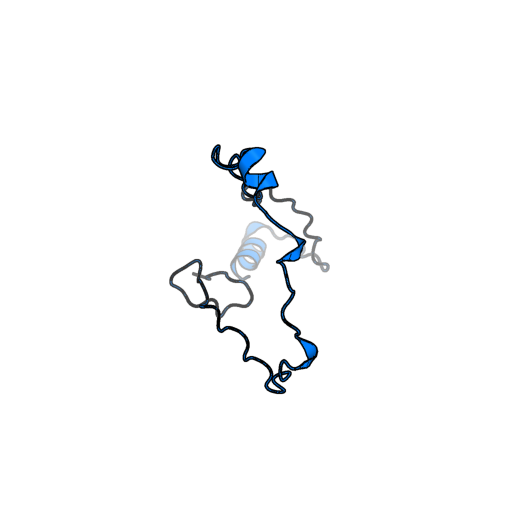 N N . SER A 1 90 ? 4.779 -14.630 -13.171 1.00 60.25 90 SER A N 1
ATOM 721 C CA . SER A 1 90 ? 6.000 -15.409 -12.924 1.00 60.25 90 SER A CA 1
ATOM 722 C C . SER A 1 90 ? 7.292 -14.603 -13.149 1.00 60.25 90 SER A C 1
ATOM 724 O O . SER A 1 90 ? 8.388 -15.163 -13.089 1.00 60.25 90 SER A O 1
ATOM 726 N N . SER A 1 91 ? 7.193 -13.293 -13.403 1.00 57.12 91 SER A N 1
ATOM 727 C CA . SER A 1 91 ? 8.316 -12.364 -13.382 1.00 57.12 91 SER A CA 1
ATOM 728 C C . SER A 1 91 ? 8.397 -11.671 -12.017 1.00 57.12 91 SER A C 1
ATOM 730 O O . SER A 1 91 ? 7.435 -11.083 -11.530 1.00 57.12 91 SER A O 1
ATOM 732 N N . LEU A 1 92 ? 9.591 -11.680 -11.413 1.00 56.56 92 LEU A N 1
ATOM 733 C CA . LEU A 1 92 ? 9.930 -10.933 -10.185 1.00 56.56 92 LEU A CA 1
ATOM 734 C C . LEU A 1 92 ? 9.625 -9.421 -10.272 1.00 56.56 92 LEU A C 1
ATOM 736 O O . LEU A 1 92 ? 9.724 -8.717 -9.272 1.00 56.56 92 LEU A O 1
ATOM 740 N N . SER A 1 93 ? 9.293 -8.922 -11.464 1.00 63.16 93 SER A N 1
ATOM 741 C CA . SER A 1 93 ? 9.071 -7.517 -11.782 1.00 63.16 93 SER A CA 1
ATOM 742 C C . SER A 1 93 ? 7.615 -7.150 -12.086 1.00 63.16 93 SER A C 1
ATOM 744 O O . SER A 1 93 ? 7.359 -5.968 -12.287 1.00 63.16 93 SER A O 1
ATOM 746 N N . GLY A 1 94 ? 6.671 -8.101 -12.158 1.00 54.84 94 GLY A N 1
ATOM 747 C CA . GLY A 1 94 ? 5.266 -7.806 -12.496 1.00 54.84 94 GLY A CA 1
ATOM 748 C C . GLY A 1 94 ? 5.056 -7.186 -13.888 1.00 54.84 94 GLY A C 1
ATOM 749 O O . GLY A 1 94 ? 3.961 -6.735 -14.205 1.00 54.84 94 GLY A O 1
ATOM 750 N N . CYS A 1 95 ? 6.093 -7.160 -14.731 1.00 56.00 95 CYS A N 1
ATOM 751 C CA . CYS A 1 95 ? 6.036 -6.611 -16.080 1.00 56.00 95 CYS A CA 1
ATOM 752 C C . CYS A 1 95 ? 5.940 -7.734 -17.114 1.00 56.00 95 CYS A C 1
ATOM 754 O O . CYS A 1 95 ? 6.719 -8.692 -17.080 1.00 56.00 95 CYS A O 1
ATOM 756 N N . ILE A 1 96 ? 5.030 -7.558 -18.073 1.00 58.53 96 ILE A N 1
ATOM 757 C CA . ILE A 1 96 ? 4.956 -8.337 -19.309 1.00 58.53 96 ILE A CA 1
ATOM 758 C C . ILE A 1 96 ? 5.978 -7.724 -20.278 1.00 58.53 96 ILE A C 1
ATOM 760 O O . ILE A 1 96 ? 5.862 -6.554 -20.640 1.00 58.53 96 ILE A O 1
ATOM 764 N N . ILE A 1 97 ? 7.002 -8.485 -20.671 1.00 52.09 97 ILE A N 1
ATOM 765 C CA . ILE A 1 97 ? 7.890 -8.102 -21.778 1.00 52.09 97 ILE A CA 1
ATOM 766 C C . ILE A 1 97 ? 7.241 -8.646 -23.053 1.00 52.09 97 ILE A C 1
ATOM 768 O O . ILE A 1 97 ? 7.188 -9.861 -23.228 1.00 52.09 97 ILE A O 1
ATOM 772 N N . SER A 1 98 ? 6.710 -7.756 -23.896 1.00 56.62 98 SER A N 1
ATOM 773 C CA . SER A 1 98 ? 6.332 -8.076 -25.281 1.00 56.62 98 SER A CA 1
ATOM 774 C C . SER A 1 98 ? 7.556 -8.172 -26.180 1.00 56.62 98 SER A C 1
ATOM 776 O O . SER A 1 98 ? 8.421 -7.274 -26.026 1.00 56.62 98 SER A O 1
#

Sequence (98 aa):
MEKAERENGFIYHQKVPDICPELERKPTFGLVQPEPFTIPSISPLWTPIVYGAFDISKAKMPDFSKVKKSCKSLPPVQEEKVYETEHDPSSLSGCIIS